Protein AF-A0A359H6W1-F1 (afdb_monomer_lite)

Secondary structure (DSSP, 8-state):
-TT---EEEEE--PBP-GGGTTT-TT--GGGTTSBHHHHHHHHHHHH-TT-EEEEE-S---TTTHHHHHH--

Radius of gyration: 13.19 Å; chains: 1; bounding box: 29×30×28 Å

Structure (mmCIF, N/CA/C/O backbone):
data_AF-A0A359H6W1-F1
#
_entry.id   AF-A0A359H6W1-F1
#
loop_
_atom_site.group_PDB
_atom_site.id
_atom_site.type_symbol
_atom_site.label_atom_id
_atom_site.label_alt_id
_atom_site.label_comp_id
_atom_site.label_asym_id
_atom_site.label_entity_id
_atom_site.label_seq_id
_atom_site.pdbx_PDB_ins_code
_atom_site.Cartn_x
_atom_site.Cartn_y
_atom_site.Cartn_z
_atom_site.occupancy
_atom_site.B_iso_or_equiv
_atom_site.auth_seq_id
_atom_site.auth_comp_id
_atom_site.auth_asym_id
_atom_site.auth_atom_id
_atom_site.pdbx_P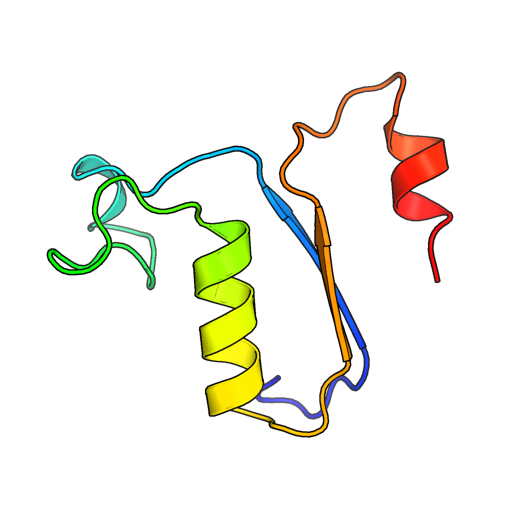DB_model_num
ATOM 1 N N . ALA A 1 1 ? -3.923 -6.767 8.264 1.00 84.88 1 ALA A N 1
ATOM 2 C CA . ALA A 1 1 ? -4.813 -7.704 7.541 1.00 84.88 1 ALA A CA 1
ATOM 3 C C . ALA A 1 1 ? -4.789 -9.131 8.100 1.00 84.88 1 ALA A C 1
ATOM 5 O O . ALA A 1 1 ? -5.763 -9.518 8.721 1.00 84.88 1 ALA A O 1
ATOM 6 N N . ARG A 1 2 ? -3.705 -9.913 7.948 1.00 94.88 2 ARG A N 1
ATOM 7 C CA . ARG A 1 2 ? -3.711 -11.364 8.271 1.00 94.88 2 ARG A CA 1
ATOM 8 C C . ARG A 1 2 ? -3.920 -11.737 9.747 1.00 94.88 2 ARG A C 1
ATOM 10 O O . ARG A 1 2 ? -4.323 -12.854 10.022 1.00 94.88 2 ARG A O 1
ATOM 17 N N . ALA A 1 3 ? -3.648 -10.816 10.670 1.00 95.00 3 ALA A N 1
ATOM 18 C CA . ALA A 1 3 ? -3.796 -11.022 12.114 1.00 95.00 3 ALA A CA 1
ATOM 19 C C . ALA A 1 3 ? -5.047 -10.340 12.709 1.00 95.00 3 ALA A C 1
ATOM 21 O O . ALA A 1 3 ? -5.125 -10.158 13.917 1.00 95.00 3 ALA A O 1
ATOM 22 N N . GLY A 1 4 ? -5.997 -9.892 11.879 1.00 92.56 4 GLY A N 1
ATOM 23 C CA . GLY A 1 4 ? -7.239 -9.278 12.368 1.00 92.56 4 GLY A CA 1
ATOM 24 C C . GLY A 1 4 ? -7.138 -7.810 12.805 1.00 92.56 4 GLY A C 1
ATOM 25 O O . GLY A 1 4 ? -8.082 -7.287 13.384 1.00 92.56 4 GLY A O 1
ATOM 26 N N . VAL A 1 5 ? -6.033 -7.111 12.508 1.00 94.19 5 VAL A N 1
ATOM 27 C CA . VAL A 1 5 ? -5.960 -5.643 12.662 1.00 94.19 5 VAL A CA 1
ATOM 28 C C . VAL A 1 5 ? -7.066 -4.986 11.826 1.00 94.19 5 VAL A C 1
ATOM 30 O O . VAL A 1 5 ? -7.118 -5.217 10.615 1.00 94.19 5 VAL A O 1
ATOM 33 N N . GLY A 1 6 ? -7.926 -4.190 12.474 1.00 95.19 6 GLY A N 1
ATOM 34 C CA . GLY A 1 6 ? -9.136 -3.614 11.873 1.00 95.19 6 GLY A CA 1
ATOM 35 C C . GLY A 1 6 ? -8.957 -2.276 11.145 1.00 95.19 6 GLY A C 1
ATOM 36 O O . GLY A 1 6 ? -9.791 -1.941 10.309 1.00 95.19 6 GLY A O 1
ATOM 37 N N . SER A 1 7 ? -7.881 -1.530 11.419 1.00 95.19 7 SER A N 1
ATOM 38 C CA . SER A 1 7 ? -7.559 -0.267 10.736 1.00 95.19 7 SER A CA 1
ATOM 39 C C . SER A 1 7 ? -6.059 -0.155 10.454 1.00 95.19 7 SER A C 1
ATOM 41 O O . SER A 1 7 ? -5.249 -0.620 11.260 1.00 95.19 7 SER A O 1
ATOM 43 N N . MET A 1 8 ? -5.683 0.424 9.314 1.00 94.94 8 MET A N 1
ATOM 44 C CA . MET A 1 8 ? -4.292 0.637 8.910 1.00 94.94 8 MET A CA 1
ATOM 45 C C . MET A 1 8 ? -4.153 1.896 8.050 1.00 94.94 8 MET A C 1
ATOM 47 O O . MET A 1 8 ? -4.911 2.089 7.106 1.00 94.94 8 MET A O 1
ATOM 51 N N . ILE A 1 9 ? -3.139 2.712 8.330 1.00 95.12 9 ILE A N 1
ATOM 52 C CA . ILE A 1 9 ? -2.728 3.823 7.4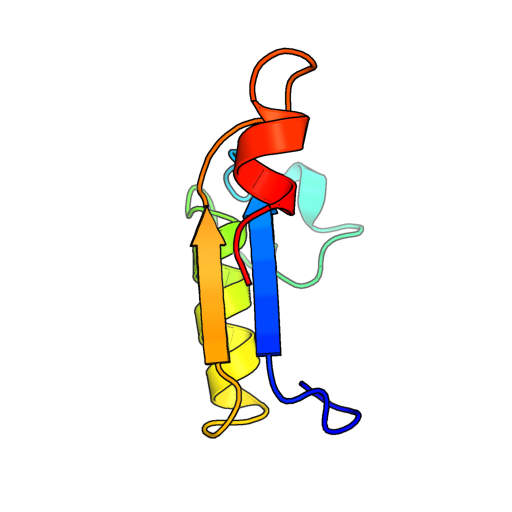66 1.00 95.12 9 ILE A CA 1
ATOM 53 C C . ILE A 1 9 ? -1.436 3.409 6.760 1.00 95.12 9 ILE A C 1
ATOM 55 O O . ILE A 1 9 ? -0.523 2.886 7.403 1.00 95.12 9 ILE A O 1
ATOM 59 N N . ILE A 1 10 ? -1.367 3.602 5.443 1.00 95.75 10 ILE A N 1
ATOM 60 C CA . ILE A 1 10 ? -0.169 3.353 4.635 1.00 95.75 10 ILE A CA 1
ATOM 61 C C . ILE A 1 10 ? 0.313 4.679 4.064 1.00 95.75 10 ILE A C 1
ATOM 63 O O . ILE A 1 10 ? -0.423 5.333 3.328 1.00 95.75 10 ILE A O 1
ATOM 67 N N . ILE A 1 11 ? 1.563 5.025 4.369 1.00 96.06 11 ILE A N 1
ATOM 68 C CA . ILE A 1 11 ? 2.227 6.237 3.889 1.00 96.06 11 ILE A CA 1
ATOM 69 C C . ILE A 1 11 ? 3.442 5.814 3.060 1.00 96.06 11 ILE A C 1
ATOM 71 O O . ILE A 1 11 ? 4.399 5.270 3.611 1.00 96.06 11 ILE A O 1
ATOM 75 N N . ASP A 1 12 ? 3.380 5.992 1.741 1.00 96.62 12 ASP A N 1
ATOM 76 C CA . ASP A 1 12 ? 4.491 5.703 0.820 1.00 96.62 12 ASP A CA 1
ATOM 77 C C . ASP A 1 12 ? 4.292 6.487 -0.492 1.00 96.62 12 ASP A C 1
ATOM 79 O O . ASP A 1 12 ? 3.270 6.331 -1.166 1.00 96.62 12 ASP A O 1
ATOM 83 N N . ALA A 1 13 ? 5.262 7.329 -0.858 1.00 97.12 13 ALA A N 1
ATOM 84 C CA . ALA A 1 13 ? 5.238 8.127 -2.088 1.00 97.12 13 ALA A CA 1
ATOM 85 C C . ALA A 1 13 ? 5.787 7.392 -3.319 1.00 97.12 13 ALA A C 1
ATOM 87 O O . ALA A 1 13 ? 5.593 7.849 -4.450 1.00 97.12 13 ALA A O 1
ATOM 88 N N . ASP A 1 14 ? 6.496 6.281 -3.127 1.00 97.81 14 ASP A N 1
ATOM 89 C CA . ASP A 1 14 ? 7.205 5.615 -4.206 1.00 97.81 14 ASP A CA 1
ATOM 90 C C . ASP A 1 14 ? 6.274 4.790 -5.102 1.00 97.81 14 ASP A C 1
ATOM 92 O O . ASP A 1 14 ? 5.214 4.275 -4.725 1.00 97.81 14 ASP A O 1
ATOM 96 N N . VAL A 1 15 ? 6.786 4.533 -6.302 1.00 98.38 15 VAL A N 1
ATOM 97 C CA . VAL A 1 15 ? 6.264 3.527 -7.224 1.00 98.38 15 VAL A CA 1
ATOM 98 C C . VAL A 1 15 ? 7.127 2.267 -7.225 1.00 98.38 15 VAL A C 1
ATOM 100 O O . VAL A 1 15 ? 8.300 2.269 -6.836 1.00 98.38 15 VAL A O 1
ATOM 103 N N . VAL A 1 16 ? 6.549 1.160 -7.678 1.00 98.38 16 VAL A N 1
ATOM 104 C CA . VAL A 1 16 ? 7.265 -0.110 -7.830 1.00 98.38 16 VAL A CA 1
ATOM 105 C C . VAL A 1 16 ? 8.337 0.003 -8.916 1.00 98.38 16 VAL A C 1
ATOM 107 O O . VAL A 1 16 ? 8.038 0.324 -10.067 1.00 98.38 16 VAL A O 1
ATOM 110 N N . ASN A 1 17 ? 9.575 -0.349 -8.563 1.00 98.31 17 ASN A N 1
ATOM 111 C CA . ASN A 1 17 ? 10.724 -0.373 -9.466 1.00 98.31 17 ASN A CA 1
ATOM 112 C C . ASN A 1 17 ? 11.280 -1.798 -9.659 1.00 98.31 17 ASN A C 1
ATOM 114 O O . ASN A 1 17 ? 11.190 -2.620 -8.740 1.00 98.31 17 ASN A O 1
ATOM 118 N N . PRO A 1 18 ? 11.955 -2.098 -10.789 1.00 98.12 18 PRO A N 1
ATOM 119 C CA . PRO A 1 18 ? 12.535 -3.423 -11.040 1.00 98.12 18 PRO A CA 1
ATOM 120 C C . PRO A 1 18 ? 13.517 -3.880 -9.955 1.00 98.12 18 PRO A C 1
ATOM 122 O O . PRO A 1 18 ? 13.528 -5.046 -9.565 1.00 98.12 18 PRO A O 1
ATOM 125 N N . SER A 1 19 ? 14.298 -2.949 -9.400 1.00 98.06 19 SER A N 1
ATOM 126 C CA . SER A 1 19 ? 15.254 -3.240 -8.328 1.00 98.06 19 SER A CA 1
ATOM 127 C C . SER A 1 19 ? 14.587 -3.668 -7.018 1.00 98.06 19 SER A C 1
ATOM 129 O O . SER A 1 19 ? 15.287 -4.129 -6.123 1.00 98.06 19 SER A O 1
ATOM 131 N N . ASN A 1 20 ? 13.263 -3.525 -6.868 1.00 98.31 20 ASN A N 1
ATOM 132 C CA . ASN A 1 20 ? 12.521 -3.944 -5.678 1.00 98.31 20 ASN A CA 1
ATOM 133 C C . ASN A 1 20 ? 12.165 -5.442 -5.678 1.00 98.31 20 ASN A C 1
ATOM 135 O O . ASN A 1 20 ? 11.863 -5.977 -4.609 1.00 98.31 20 ASN A O 1
ATOM 139 N N . LYS A 1 21 ? 12.241 -6.133 -6.830 1.00 98.12 21 LYS A N 1
ATOM 140 C CA . LYS A 1 21 ? 11.843 -7.549 -6.989 1.00 98.12 21 LYS A CA 1
ATOM 141 C C . LYS A 1 21 ? 12.501 -8.501 -5.990 1.00 98.12 21 LYS A C 1
ATOM 143 O O . LYS A 1 21 ? 11.891 -9.476 -5.575 1.00 98.12 21 LYS A O 1
ATOM 148 N N . ASN A 1 22 ? 13.732 -8.214 -5.576 1.00 98.12 22 ASN A N 1
ATOM 149 C CA . ASN A 1 22 ? 14.483 -9.067 -4.656 1.00 98.12 22 ASN A CA 1
ATOM 150 C C . ASN A 1 22 ? 14.008 -9.002 -3.192 1.00 98.12 22 ASN A C 1
ATOM 152 O O . ASN A 1 22 ? 14.468 -9.809 -2.389 1.00 98.12 22 ASN A O 1
ATOM 156 N N . ARG A 1 23 ? 13.172 -8.023 -2.810 1.00 98.12 23 ARG A N 1
ATOM 157 C CA . ARG A 1 23 ? 12.866 -7.761 -1.388 1.00 98.12 23 ARG A CA 1
ATOM 158 C C . ARG A 1 23 ? 11.478 -7.198 -1.088 1.00 98.12 23 ARG A C 1
ATOM 160 O O . ARG A 1 23 ? 11.157 -7.005 0.079 1.00 98.12 23 ARG A O 1
ATOM 167 N N . GLN A 1 24 ? 10.665 -6.891 -2.097 1.00 98.38 24 GLN A N 1
ATOM 168 C CA . GLN A 1 24 ? 9.329 -6.327 -1.899 1.00 98.38 24 GLN A CA 1
ATOM 169 C C . GLN A 1 24 ? 8.268 -7.200 -2.558 1.00 98.38 24 GLN A C 1
ATOM 171 O O . GLN A 1 24 ? 8.294 -7.432 -3.761 1.00 98.38 24 GLN A O 1
ATOM 176 N N . LEU A 1 25 ? 7.284 -7.621 -1.763 1.00 97.31 25 LEU A N 1
ATOM 177 C CA . LEU A 1 25 ? 6.202 -8.517 -2.181 1.00 97.31 25 LEU A CA 1
ATOM 178 C C . LEU A 1 25 ? 5.377 -7.994 -3.371 1.00 97.31 25 LEU A C 1
ATOM 180 O O . LEU A 1 25 ? 4.858 -8.785 -4.150 1.00 97.31 25 LEU A O 1
ATOM 184 N N . LEU A 1 26 ? 5.229 -6.671 -3.493 1.00 97.69 26 LEU A N 1
ATOM 185 C CA . LEU A 1 26 ? 4.413 -6.030 -4.531 1.00 97.69 26 LEU A CA 1
ATOM 186 C C . LEU A 1 26 ? 5.140 -5.867 -5.872 1.00 97.69 26 LEU A C 1
ATOM 188 O O . LEU A 1 26 ? 4.505 -5.493 -6.860 1.00 97.69 26 LEU A O 1
ATOM 192 N N . ALA A 1 27 ? 6.449 -6.135 -5.920 1.00 98.19 27 ALA A N 1
ATOM 193 C CA . ALA A 1 27 ? 7.280 -5.928 -7.098 1.00 98.19 27 ALA A CA 1
ATOM 194 C C . ALA A 1 27 ? 7.113 -7.063 -8.121 1.00 98.19 27 ALA A C 1
ATOM 196 O O . ALA A 1 27 ? 7.998 -7.887 -8.325 1.00 98.19 27 ALA A O 1
ATOM 197 N N . LEU A 1 28 ? 5.953 -7.095 -8.771 1.00 98.31 28 LEU A N 1
ATOM 198 C CA . LEU A 1 28 ? 5.621 -7.998 -9.874 1.00 98.31 28 LEU A CA 1
ATOM 199 C C . LE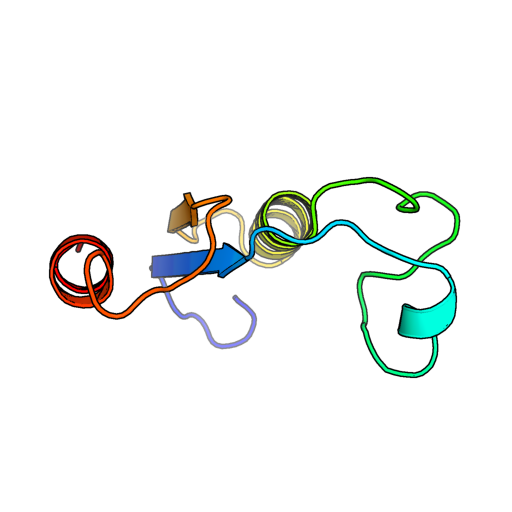U A 1 28 ? 5.681 -7.243 -11.204 1.00 98.31 28 LEU A C 1
ATOM 201 O O . LEU A 1 28 ? 5.467 -6.033 -11.230 1.00 98.31 28 LEU A O 1
ATOM 205 N N . ASP A 1 29 ? 5.916 -7.939 -12.317 1.00 98.25 29 ASP A N 1
ATOM 206 C CA . ASP A 1 29 ? 5.947 -7.306 -13.648 1.00 98.25 29 ASP A CA 1
ATOM 207 C C . ASP A 1 29 ? 4.657 -6.537 -13.974 1.00 98.25 29 ASP A C 1
ATOM 209 O O . ASP A 1 29 ? 4.710 -5.429 -14.500 1.00 98.25 29 ASP A O 1
ATOM 213 N N . SER A 1 30 ? 3.502 -7.050 -13.541 1.00 98.06 30 SER A N 1
ATOM 214 C CA . SER A 1 30 ? 2.191 -6.397 -13.684 1.00 98.06 30 SER A CA 1
ATOM 215 C C . SER A 1 30 ? 2.029 -5.094 -12.887 1.00 98.06 30 SER A C 1
ATOM 217 O O . SER A 1 30 ? 1.029 -4.387 -13.049 1.00 98.06 30 SER A O 1
ATOM 219 N N . ASN A 1 31 ? 2.964 -4.804 -11.983 1.00 98.25 31 ASN A N 1
ATOM 220 C CA . ASN A 1 31 ? 2.873 -3.729 -11.000 1.00 98.25 31 ASN A CA 1
ATOM 221 C C . ASN A 1 31 ? 3.908 -2.621 -11.213 1.00 98.25 31 ASN A C 1
ATOM 223 O O . ASN A 1 31 ? 3.886 -1.641 -10.475 1.00 98.25 31 ASN A O 1
ATOM 227 N N . MET A 1 32 ? 4.799 -2.751 -12.197 1.00 98.31 32 MET A N 1
ATOM 228 C CA . MET A 1 32 ? 5.854 -1.767 -12.455 1.00 98.31 32 MET A CA 1
ATOM 229 C C . MET A 1 32 ? 5.284 -0.361 -12.681 1.00 98.31 32 MET A C 1
ATOM 231 O O . MET A 1 32 ? 4.301 -0.188 -13.399 1.00 98.31 32 MET A O 1
ATOM 235 N N . GLY A 1 33 ? 5.897 0.642 -12.046 1.00 98.19 33 GLY A N 1
ATOM 236 C CA . GLY A 1 33 ? 5.488 2.046 -12.144 1.00 98.19 33 GLY A CA 1
ATOM 237 C C . GLY A 1 33 ? 4.201 2.408 -11.396 1.00 98.19 33 GLY A C 1
ATOM 238 O O . GLY A 1 33 ? 3.851 3.583 -11.345 1.00 98.19 33 GLY A O 1
ATOM 239 N N . LYS A 1 34 ? 3.501 1.445 -10.781 1.00 98.44 34 LYS A N 1
ATOM 240 C CA . LYS A 1 34 ? 2.301 1.727 -9.982 1.00 98.44 34 LYS A CA 1
ATOM 241 C C . LYS A 1 34 ? 2.675 2.153 -8.553 1.00 98.44 34 LYS A C 1
ATOM 243 O O . LYS A 1 34 ? 3.678 1.655 -8.028 1.00 98.44 34 LYS A O 1
ATOM 248 N N . PRO A 1 35 ? 1.877 3.019 -7.897 1.00 98.44 35 PRO A N 1
ATOM 249 C CA . PRO A 1 35 ? 2.130 3.439 -6.520 1.00 98.44 35 PRO A CA 1
ATOM 250 C C . PRO A 1 35 ? 2.116 2.263 -5.543 1.00 98.44 35 PRO A C 1
ATOM 252 O O . PRO A 1 35 ? 1.170 1.468 -5.526 1.00 98.44 35 PRO A O 1
ATOM 255 N N . LYS A 1 36 ? 3.146 2.161 -4.698 1.00 98.38 36 LYS A N 1
ATOM 256 C CA . LYS A 1 36 ? 3.271 1.060 -3.729 1.00 98.38 36 LYS A CA 1
ATOM 257 C C . LYS A 1 36 ? 2.146 1.082 -2.699 1.00 98.38 36 LYS A C 1
ATOM 259 O O . LYS A 1 36 ? 1.585 0.029 -2.401 1.00 98.38 36 LYS A O 1
ATOM 264 N N . ALA A 1 37 ? 1.799 2.267 -2.192 1.00 97.94 37 ALA A N 1
ATOM 265 C CA . ALA A 1 37 ? 0.774 2.423 -1.162 1.00 97.94 37 ALA A CA 1
ATOM 266 C C . ALA A 1 37 ? -0.604 1.928 -1.635 1.00 97.94 37 ALA A C 1
ATOM 268 O O . ALA A 1 37 ? -1.246 1.138 -0.945 1.00 97.94 37 ALA A O 1
ATOM 269 N N . HIS A 1 38 ? -1.009 2.306 -2.853 1.00 98.25 38 HIS A N 1
ATOM 270 C CA . HIS A 1 38 ? -2.268 1.867 -3.462 1.00 98.25 38 HIS A CA 1
ATOM 271 C C . HIS A 1 38 ? -2.293 0.354 -3.722 1.00 98.25 38 HIS A C 1
ATOM 273 O O . HIS A 1 38 ? -3.246 -0.325 -3.356 1.00 98.25 38 HIS A O 1
ATOM 279 N N . LEU A 1 39 ? -1.206 -0.212 -4.256 1.00 98.44 39 LEU A N 1
ATOM 280 C CA . LEU A 1 39 ? -1.110 -1.664 -4.442 1.00 98.44 39 LEU A CA 1
ATOM 281 C C . LEU A 1 39 ? -1.183 -2.437 -3.119 1.00 98.44 39 LEU A C 1
ATOM 283 O O . LEU A 1 39 ? -1.722 -3.544 -3.072 1.00 98.44 39 LEU A O 1
ATOM 287 N N . MET A 1 40 ? -0.615 -1.883 -2.045 1.00 98.12 40 MET A N 1
ATOM 288 C CA . MET A 1 40 ? -0.722 -2.493 -0.725 1.00 98.12 40 MET A CA 1
ATOM 289 C C . MET A 1 40 ? -2.154 -2.413 -0.198 1.00 98.12 40 MET A C 1
ATOM 291 O O . MET A 1 40 ? -2.636 -3.403 0.342 1.00 98.12 40 MET A O 1
ATOM 295 N N . HIS A 1 41 ? -2.838 -1.283 -0.381 1.00 98.12 41 HIS A N 1
ATOM 296 C CA . HIS A 1 41 ? -4.249 -1.130 -0.027 1.00 98.12 41 HIS A CA 1
ATOM 297 C C . HIS A 1 41 ? -5.116 -2.213 -0.671 1.00 98.12 41 HIS A C 1
ATOM 299 O O . HIS A 1 41 ? -5.785 -2.958 0.048 1.00 98.12 41 HIS A O 1
ATOM 305 N N . ASP A 1 42 ? -5.023 -2.372 -1.991 1.00 98.12 42 ASP A N 1
ATOM 306 C CA . ASP A 1 42 ? -5.830 -3.349 -2.727 1.00 98.12 42 ASP A CA 1
ATOM 307 C C . ASP A 1 42 ? -5.550 -4.767 -2.220 1.00 98.12 42 ASP A C 1
ATOM 309 O O . ASP A 1 42 ? -6.458 -5.524 -1.876 1.00 98.12 42 ASP A O 1
ATOM 313 N N . ARG A 1 43 ? -4.267 -5.092 -2.025 1.00 98.00 43 ARG A N 1
ATOM 314 C CA . ARG A 1 43 ? -3.855 -6.383 -1.471 1.00 98.00 43 ARG A CA 1
ATOM 315 C C . ARG A 1 43 ? -4.367 -6.616 -0.047 1.00 98.00 43 ARG A C 1
ATOM 317 O O . ARG A 1 43 ? -4.631 -7.760 0.322 1.00 98.00 43 ARG A O 1
ATOM 324 N N . LEU A 1 44 ? -4.426 -5.589 0.798 1.00 97.94 44 LEU A N 1
ATOM 325 C CA . LEU A 1 44 ? -4.933 -5.730 2.164 1.00 97.94 44 LEU A CA 1
ATOM 326 C C . LEU A 1 44 ? -6.434 -6.014 2.169 1.00 97.94 44 LEU A C 1
ATOM 328 O O . LEU A 1 44 ? -6.855 -6.854 2.968 1.00 97.94 44 LEU A O 1
ATOM 332 N N . LEU A 1 45 ? -7.199 -5.377 1.280 1.00 97.44 45 LEU A N 1
ATOM 333 C CA . LEU A 1 45 ? -8.627 -5.642 1.097 1.00 97.44 45 LEU A CA 1
ATOM 334 C C . LEU A 1 45 ? -8.881 -7.046 0.541 1.00 97.44 45 LEU A C 1
ATOM 336 O O . LEU A 1 45 ? -9.752 -7.739 1.060 1.00 97.44 45 LEU A O 1
ATOM 340 N N . ASP A 1 46 ? -8.064 -7.518 -0.404 1.00 97.94 46 ASP A N 1
ATOM 341 C CA . ASP A 1 46 ? -8.133 -8.906 -0.892 1.00 97.94 46 ASP A CA 1
ATOM 342 C C . ASP A 1 46 ? -7.931 -9.934 0.238 1.00 97.94 46 ASP A C 1
ATOM 344 O O . ASP A 1 46 ? -8.474 -11.037 0.206 1.00 97.94 46 ASP A O 1
ATOM 348 N N . ILE A 1 47 ? -7.122 -9.594 1.249 1.00 97.62 47 ILE A N 1
ATOM 349 C CA . ILE A 1 47 ? -6.841 -10.470 2.397 1.00 97.62 47 ILE A CA 1
ATOM 350 C C . ILE A 1 47 ? -7.928 -10.363 3.470 1.00 97.62 47 ILE A C 1
ATOM 352 O O . ILE A 1 47 ? -8.303 -11.371 4.066 1.00 97.62 47 ILE A O 1
ATOM 356 N N . ASN A 1 48 ? -8.361 -9.147 3.794 1.00 97.94 48 ASN A N 1
ATOM 357 C CA . ASN A 1 48 ? -9.404 -8.884 4.775 1.00 97.94 48 ASN A CA 1
ATOM 358 C C . ASN A 1 48 ? -10.310 -7.755 4.260 1.00 97.94 48 ASN A C 1
ATOM 360 O O . ASN A 1 48 ? -10.012 -6.595 4.530 1.00 97.94 48 ASN A O 1
ATOM 364 N N . PRO A 1 49 ? -11.449 -8.062 3.623 1.00 97.06 49 PRO A N 1
ATOM 365 C CA . PRO A 1 49 ? -12.347 -7.042 3.074 1.00 97.06 49 PRO A CA 1
ATOM 366 C C . PRO A 1 49 ? -12.950 -6.088 4.118 1.00 97.06 49 PRO A C 1
ATOM 368 O O . PRO A 1 49 ? -13.466 -5.035 3.765 1.00 97.06 49 PRO A O 1
ATOM 371 N N . SER A 1 50 ? -12.910 -6.454 5.404 1.00 97.25 50 SER A N 1
ATOM 372 C CA . SER A 1 50 ? -13.436 -5.631 6.503 1.00 97.25 50 SER A CA 1
ATOM 373 C C . SER A 1 50 ? -12.428 -4.632 7.082 1.00 97.25 50 SER A C 1
ATOM 375 O O . SER A 1 50 ? -12.801 -3.815 7.925 1.00 97.25 50 SER A O 1
ATOM 377 N N . ILE A 1 51 ? -11.151 -4.697 6.679 1.00 97.69 51 ILE A N 1
ATOM 378 C CA . ILE A 1 51 ? -10.134 -3.763 7.171 1.00 97.69 51 ILE A CA 1
ATOM 379 C C . ILE A 1 51 ? -10.388 -2.362 6.612 1.00 97.69 51 ILE A C 1
ATOM 381 O O . ILE A 1 51 ? -10.634 -2.187 5.422 1.00 97.69 51 ILE A O 1
ATOM 385 N N . LYS A 1 52 ? -10.287 -1.347 7.469 1.00 96.69 52 LYS A N 1
ATOM 386 C CA . LYS A 1 52 ? -10.259 0.051 7.036 1.00 96.69 52 LYS A CA 1
ATOM 387 C C . LYS A 1 52 ? -8.828 0.420 6.678 1.00 96.69 52 LYS A C 1
ATOM 389 O O . LYS A 1 52 ? -7.935 0.261 7.509 1.00 96.69 52 LYS A O 1
ATOM 394 N N . VAL A 1 53 ? -8.601 0.875 5.451 1.00 96.31 53 VAL A N 1
ATOM 395 C CA . VAL A 1 53 ? -7.263 1.249 4.988 1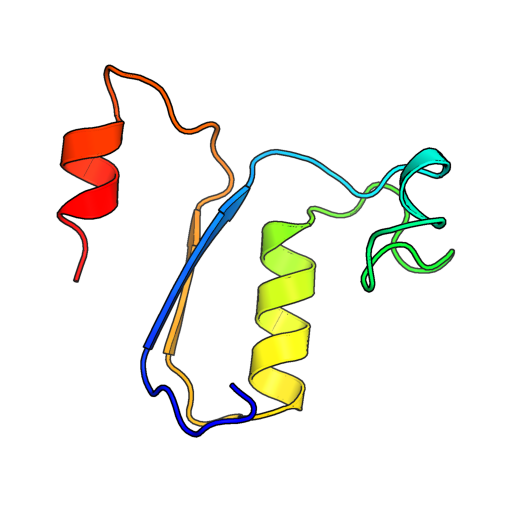.00 96.31 53 VAL A CA 1
ATOM 396 C C . VAL A 1 53 ? -7.288 2.669 4.453 1.00 96.31 53 VAL A C 1
ATOM 398 O O . VAL A 1 53 ? -8.048 2.965 3.537 1.00 96.31 53 VAL A O 1
ATOM 401 N N . THR A 1 54 ? -6.431 3.523 5.001 1.00 95.50 54 THR A N 1
ATOM 402 C CA . THR A 1 54 ? -6.200 4.877 4.487 1.00 95.50 54 THR A CA 1
ATOM 403 C C . THR A 1 54 ? -4.863 4.902 3.764 1.00 95.50 54 THR A C 1
ATOM 405 O O . THR A 1 54 ? -3.853 4.447 4.305 1.00 95.50 54 THR A O 1
ATOM 408 N N . VAL A 1 55 ? -4.850 5.421 2.539 1.00 96.62 55 VAL A N 1
ATOM 409 C CA . VAL A 1 55 ? -3.638 5.575 1.728 1.00 96.62 55 VAL A CA 1
ATOM 410 C C . VAL A 1 55 ? -3.250 7.041 1.680 1.00 96.62 55 VAL A C 1
ATOM 412 O O . VAL A 1 55 ? -4.070 7.883 1.329 1.00 96.62 55 VAL A O 1
ATOM 415 N N . ILE A 1 56 ? -1.987 7.321 1.984 1.00 95.12 56 ILE A N 1
ATOM 416 C CA . ILE A 1 56 ? -1.383 8.646 1.869 1.00 95.12 56 ILE A CA 1
ATOM 417 C C . ILE A 1 56 ? -0.153 8.499 0.975 1.00 95.12 56 ILE A C 1
ATOM 419 O O . ILE A 1 56 ? 0.843 7.880 1.352 1.00 95.12 56 ILE A O 1
ATOM 423 N N . GLN A 1 57 ? -0.232 9.017 -0.249 1.00 95.75 57 GLN A N 1
ATOM 424 C CA . GLN A 1 57 ? 0.846 8.891 -1.231 1.00 95.75 57 GLN A CA 1
ATOM 425 C C . GLN A 1 57 ? 1.796 10.093 -1.158 1.00 95.75 57 GLN A C 1
ATOM 427 O O . GLN A 1 57 ? 1.945 10.851 -2.114 1.00 95.75 57 GLN A O 1
ATOM 432 N N . GLU A 1 58 ? 2.427 10.270 -0.002 1.00 94.31 58 GLU A N 1
ATOM 433 C CA . GLU A 1 58 ? 3.335 11.382 0.285 1.00 94.31 58 GLU A CA 1
ATOM 434 C C . GLU A 1 58 ? 4.574 10.890 1.033 1.00 94.31 58 GLU A C 1
ATOM 436 O O . GLU A 1 58 ? 4.578 9.810 1.630 1.00 94.31 58 GLU A O 1
ATOM 441 N N . PHE A 1 59 ? 5.659 11.664 0.966 1.00 94.69 59 PHE A N 1
ATOM 442 C CA . PHE A 1 59 ? 6.831 11.395 1.789 1.00 94.69 59 PHE A CA 1
ATOM 443 C C . PHE A 1 59 ? 6.551 11.863 3.210 1.00 94.69 59 PHE A C 1
ATOM 445 O O . PHE A 1 59 ? 6.045 12.964 3.418 1.00 94.69 59 PHE A O 1
ATOM 452 N N . LEU A 1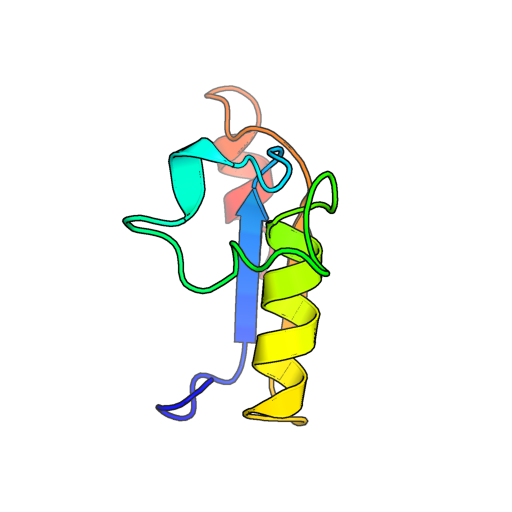 60 ? 6.930 11.043 4.187 1.00 93.06 60 LEU A N 1
ATOM 453 C CA . LEU A 1 60 ? 6.941 11.473 5.575 1.00 93.06 60 LEU A CA 1
ATOM 454 C C . LEU A 1 60 ? 8.128 12.422 5.784 1.00 93.06 60 LEU A C 1
ATOM 456 O O . LEU A 1 60 ? 9.281 12.030 5.585 1.00 93.06 60 LEU A O 1
ATOM 460 N N . THR A 1 61 ? 7.843 13.657 6.173 1.00 95.12 61 THR A N 1
ATOM 461 C CA . THR A 1 61 ? 8.827 14.699 6.474 1.00 95.12 61 THR A CA 1
ATOM 462 C C . THR A 1 61 ? 8.669 15.170 7.918 1.00 95.12 61 THR A C 1
ATOM 464 O O . THR A 1 61 ? 7.710 14.813 8.601 1.00 95.12 61 THR A O 1
ATOM 467 N N . GLN A 1 62 ? 9.620 15.959 8.419 1.00 95.19 62 GLN A N 1
ATOM 468 C CA . GLN A 1 62 ? 9.526 16.491 9.785 1.00 95.19 62 GLN A CA 1
ATOM 469 C C . GLN A 1 62 ? 8.365 17.480 9.938 1.00 95.19 62 GLN A C 1
ATOM 471 O O . GLN A 1 62 ? 7.828 17.631 11.027 1.00 95.19 62 GLN A O 1
ATOM 476 N N . GLU A 1 63 ? 7.969 18.131 8.851 1.00 95.31 63 GLU A N 1
ATOM 477 C CA . GLU A 1 63 ? 6.920 19.144 8.834 1.00 95.31 63 GLU A CA 1
ATOM 478 C C . GLU A 1 63 ? 5.516 18.528 8.823 1.00 95.31 63 GLU A C 1
ATOM 480 O O . GLU A 1 63 ? 4.604 19.111 9.401 1.00 95.31 63 GLU A O 1
ATOM 485 N N . ASN A 1 64 ? 5.335 17.362 8.188 1.00 92.75 64 ASN A N 1
ATOM 486 C CA . ASN A 1 64 ? 4.020 16.723 8.050 1.00 92.75 64 ASN A CA 1
ATOM 487 C C . ASN A 1 64 ? 3.792 15.537 9.004 1.00 92.75 64 ASN A C 1
ATOM 489 O O . ASN A 1 64 ? 2.659 15.078 9.131 1.00 92.75 64 ASN A O 1
ATOM 493 N N . VAL A 1 65 ? 4.825 15.036 9.694 1.00 91.75 65 VAL A N 1
ATOM 494 C CA . VAL A 1 65 ? 4.715 13.828 10.532 1.00 91.75 65 VAL A CA 1
ATOM 495 C C . VAL A 1 65 ? 3.659 13.956 11.627 1.00 91.75 65 VAL A C 1
ATOM 497 O O . VAL A 1 65 ? 2.869 13.031 11.811 1.00 91.75 65 VAL A O 1
ATOM 500 N N . ASP A 1 66 ? 3.597 15.094 12.318 1.00 92.56 66 ASP A N 1
ATOM 501 C CA . ASP A 1 66 ? 2.641 15.293 13.409 1.00 92.56 66 ASP A CA 1
ATOM 502 C C . ASP A 1 66 ? 1.199 15.318 12.889 1.00 92.56 66 ASP A C 1
ATOM 504 O O . ASP A 1 66 ? 0.309 14.696 13.473 1.00 92.56 66 ASP A O 1
ATOM 508 N N . GLU A 1 67 ? 0.973 15.974 11.749 1.00 90.88 67 GLU A N 1
ATOM 509 C CA . GLU A 1 67 ? -0.327 16.002 11.081 1.00 90.88 67 GLU A CA 1
ATOM 510 C C . GLU A 1 67 ? -0.741 14.596 10.632 1.00 90.88 67 GLU A C 1
ATOM 512 O O . GLU A 1 67 ? -1.823 14.121 10.988 1.00 90.88 67 GLU A O 1
ATOM 517 N N . LEU A 1 68 ? 0.137 13.894 9.912 1.00 87.81 68 LEU A N 1
ATOM 518 C CA . LEU A 1 68 ? -0.148 12.577 9.343 1.00 87.81 68 LEU A CA 1
ATOM 519 C C . LEU A 1 68 ? -0.384 11.509 10.417 1.00 87.81 68 LEU A C 1
ATOM 521 O O . LEU A 1 68 ? -1.272 10.671 10.261 1.00 87.81 68 LEU A O 1
ATOM 525 N N . LEU A 1 69 ? 0.363 11.544 11.524 1.00 84.62 69 LEU A N 1
ATOM 526 C CA . LEU A 1 69 ? 0.193 10.599 12.634 1.00 84.62 69 LEU A CA 1
ATOM 527 C C . LEU A 1 69 ? -0.999 10.932 13.541 1.00 84.62 69 LEU A C 1
ATOM 529 O O . LEU A 1 69 ? -1.446 10.070 14.301 1.00 84.62 69 LEU A O 1
ATOM 533 N N . SER A 1 70 ? -1.528 12.157 13.475 1.00 87.06 70 SER A N 1
ATOM 534 C CA . SER A 1 70 ? -2.731 12.541 14.222 1.00 87.06 70 SER A CA 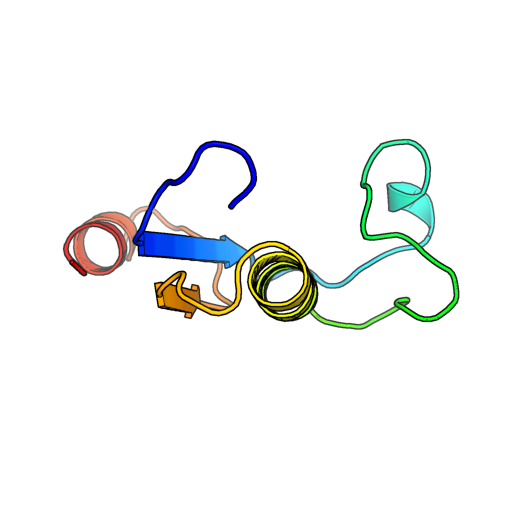1
ATOM 535 C C . SER A 1 70 ? -4.030 12.004 13.606 1.00 87.06 70 SER A C 1
ATOM 537 O O . SER A 1 70 ? -5.058 11.968 14.289 1.00 87.06 70 SER A O 1
ATOM 539 N N . GLN A 1 71 ? -3.991 11.541 12.351 1.00 72.81 71 GLN A N 1
ATOM 540 C CA . GLN A 1 71 ? -5.136 10.923 11.682 1.00 72.81 71 GLN A CA 1
ATOM 541 C C . GLN A 1 71 ? -5.462 9.565 12.334 1.00 72.81 71 GLN A C 1
ATOM 543 O O . GLN A 1 71 ? -4.602 8.690 12.432 1.00 72.81 71 GLN A O 1
ATOM 548 N N . ARG A 1 72 ? -6.701 9.394 12.814 1.00 61.66 72 ARG A N 1
ATOM 549 C CA . ARG A 1 72 ? -7.197 8.175 13.484 1.00 61.66 72 ARG A CA 1
ATOM 550 C C . ARG A 1 72 ? -8.300 7.490 12.694 1.00 61.66 72 ARG A C 1
ATOM 552 O O . ARG A 1 72 ? -9.188 8.215 12.196 1.00 61.66 72 ARG A O 1
#

Sequence (72 aa):
ARAGVGSMIIIDADVVNPSNKNRQLLALDSNMGKPKAHLMHDRLLDINPSIKVTVIQEFLTQENVDELLSQR

Foldseek 3Di:
DQVPAAEEEDEAQDFADCVCVVPDPQNDPVRGRHTPQVSVVVVVCVNPVRHHYHYHNDDDDPVCVVVSVVPD

pLDDT: mean 95.26, std 5.71, range [61.66, 98.44]